Protein AF-A0A2R6KYR0-F1 (afdb_monomer_lite)

Secondary structure (DSSP, 8-state):
-----TT--EEEEE-SSTTTTHHHHHHTSSSEEEE----S-TTT-SEEEEEETTEEEEETT--HHHHHHHHHHHHH-HHHHHTT-SEEEE--TT-SSPPPP--TTTS--

Sequence (109 aa):
MPLLDTDRTTVRIASREAETTIGDVLRDADRDVHAVGSTGVPAVEPLVLLTEGGRTAFFAACSVGRAEALLTGLEDGFESVVDGADAVVEHDPGAARLPGADLPELSAG

Structure (mmCIF, N/CA/C/O backbone):
data_AF-A0A2R6KYR0-F1
#
_entry.id   AF-A0A2R6KYR0-F1
#
loop_
_atom_site.group_PDB
_atom_site.id
_atom_site.type_symbol
_atom_site.label_atom_id
_atom_site.label_alt_id
_atom_site.label_comp_id
_atom_site.label_asym_id
_atom_site.label_entity_id
_atom_site.label_seq_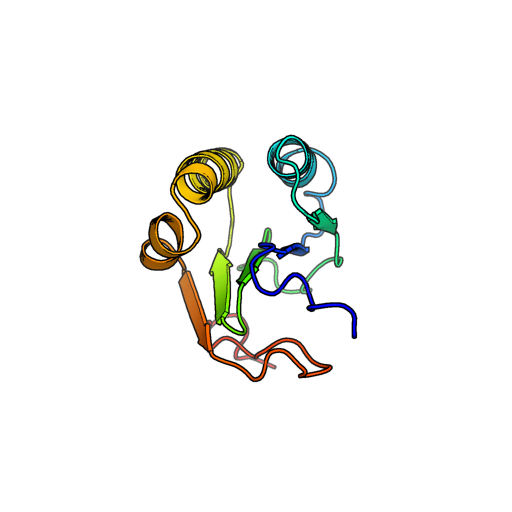id
_atom_site.pdbx_PDB_ins_code
_atom_site.Cartn_x
_atom_site.Cartn_y
_atom_site.Cartn_z
_atom_site.occupancy
_atom_site.B_iso_or_equiv
_atom_site.auth_seq_id
_atom_site.auth_comp_id
_atom_site.auth_asym_id
_atom_site.auth_atom_id
_atom_site.pdbx_PDB_model_num
ATOM 1 N N . MET A 1 1 ? 7.928 0.300 -32.329 1.00 37.66 1 MET A N 1
ATOM 2 C CA . MET A 1 1 ? 7.827 -0.398 -31.032 1.00 37.66 1 MET A CA 1
ATOM 3 C C . MET A 1 1 ? 7.488 0.655 -30.002 1.00 37.66 1 MET A C 1
ATOM 5 O O . MET A 1 1 ? 8.278 1.587 -29.904 1.00 37.66 1 MET A O 1
ATOM 9 N N . PRO A 1 2 ? 6.337 0.598 -29.315 1.00 39.91 2 PRO A N 1
ATOM 10 C CA . PRO A 1 2 ? 6.162 1.444 -28.149 1.00 39.91 2 PRO A CA 1
ATOM 11 C C . PRO A 1 2 ? 7.180 0.959 -27.115 1.00 39.91 2 PRO A C 1
ATOM 13 O O . PRO A 1 2 ? 7.192 -0.219 -26.760 1.00 39.91 2 PRO A O 1
ATOM 16 N N . LEU A 1 3 ? 8.097 1.843 -26.727 1.00 39.91 3 LEU A N 1
ATOM 17 C CA . LEU A 1 3 ? 8.816 1.701 -25.471 1.00 39.91 3 LEU A CA 1
ATOM 18 C C . LEU A 1 3 ? 7.711 1.637 -24.421 1.00 39.91 3 LEU A C 1
ATOM 20 O O . LEU A 1 3 ? 6.973 2.606 -24.262 1.00 39.91 3 LEU A O 1
ATOM 24 N N . LEU A 1 4 ? 7.503 0.466 -23.820 1.00 46.53 4 LEU A N 1
ATOM 25 C CA . LEU A 1 4 ? 6.709 0.396 -22.604 1.00 46.53 4 LEU A CA 1
ATOM 26 C C . LEU A 1 4 ? 7.324 1.432 -21.674 1.00 46.53 4 LEU A C 1
ATOM 28 O O . LEU A 1 4 ? 8.545 1.436 -21.496 1.00 46.53 4 LEU A O 1
ATOM 32 N N . ASP A 1 5 ? 6.484 2.331 -21.184 1.00 49.16 5 ASP A N 1
ATOM 33 C CA . ASP A 1 5 ? 6.794 3.346 -20.188 1.00 49.16 5 ASP A CA 1
ATOM 34 C C . ASP A 1 5 ? 7.179 2.610 -18.895 1.00 49.16 5 ASP A C 1
ATOM 36 O O . ASP A 1 5 ? 6.399 2.443 -17.968 1.00 49.16 5 ASP A O 1
ATOM 40 N N . THR A 1 6 ? 8.354 1.984 -18.921 1.00 51.47 6 THR A N 1
ATOM 41 C CA . THR A 1 6 ? 8.856 1.084 -17.874 1.00 51.47 6 THR A CA 1
ATOM 42 C C . THR A 1 6 ? 9.322 1.906 -16.668 1.00 51.47 6 THR A C 1
ATOM 44 O O . THR A 1 6 ? 9.508 1.359 -15.585 1.00 51.47 6 THR A O 1
ATOM 47 N N . ASP A 1 7 ? 9.442 3.218 -16.885 1.00 56.94 7 ASP A N 1
ATOM 48 C CA . ASP A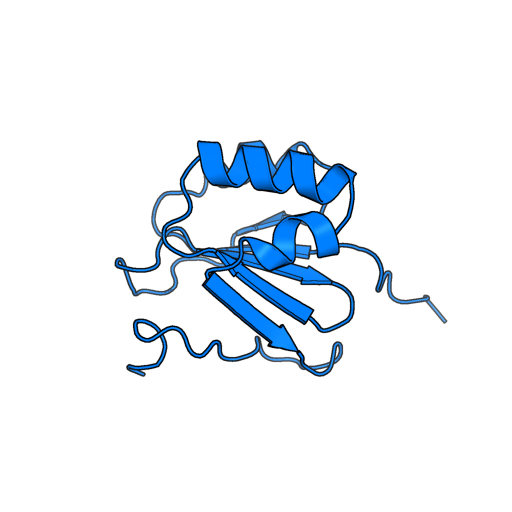 1 7 ? 9.728 4.276 -15.924 1.00 56.94 7 ASP A CA 1
ATOM 49 C C . ASP A 1 7 ? 8.453 4.849 -15.274 1.00 56.94 7 ASP A C 1
ATOM 51 O O . ASP A 1 7 ? 8.543 5.635 -14.336 1.00 56.94 7 ASP A O 1
ATOM 55 N N . ARG A 1 8 ? 7.244 4.481 -15.735 1.00 72.00 8 ARG A N 1
ATOM 56 C CA . ARG A 1 8 ? 6.017 4.944 -15.079 1.00 72.00 8 ARG A CA 1
ATOM 57 C C . ARG A 1 8 ? 5.723 4.108 -13.85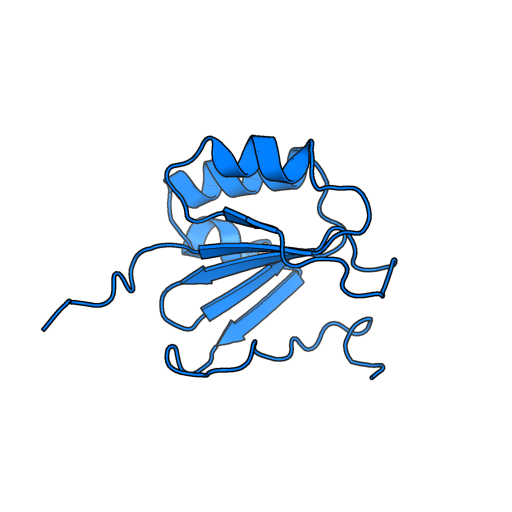1 1.00 72.00 8 ARG A C 1
ATOM 59 O O . ARG A 1 8 ? 5.291 2.955 -13.945 1.00 72.00 8 ARG A O 1
ATOM 66 N N . THR A 1 9 ? 5.850 4.738 -12.690 1.00 81.75 9 THR A N 1
ATOM 67 C CA . THR A 1 9 ? 5.343 4.175 -11.445 1.00 81.75 9 THR A CA 1
ATOM 68 C C . THR A 1 9 ? 3.828 3.969 -11.548 1.00 81.75 9 THR A C 1
ATOM 70 O O . THR A 1 9 ? 3.057 4.921 -11.697 1.00 81.75 9 THR A O 1
ATOM 73 N N . THR A 1 10 ? 3.391 2.717 -11.448 1.00 85.19 10 THR A N 1
ATOM 74 C CA . THR A 1 10 ? 1.973 2.356 -11.351 1.00 85.19 10 THR A CA 1
ATOM 75 C C . THR A 1 10 ? 1.591 2.204 -9.886 1.00 85.19 10 THR A C 1
ATOM 77 O O . THR A 1 10 ? 2.261 1.483 -9.145 1.00 85.19 10 THR A O 1
ATOM 80 N N . VAL A 1 11 ? 0.487 2.825 -9.474 1.00 85.44 11 VAL A N 1
ATOM 81 C CA . VAL A 1 11 ? -0.020 2.780 -8.099 1.00 85.44 11 VAL A CA 1
ATOM 82 C C . VAL A 1 11 ? -1.296 1.946 -8.071 1.00 85.44 11 VAL A C 1
ATOM 84 O O . VAL A 1 11 ? -2.256 2.229 -8.783 1.00 85.44 11 VAL A O 1
ATOM 87 N N . ARG A 1 12 ? -1.348 0.903 -7.244 1.00 84.88 12 ARG A N 1
ATOM 88 C CA . ARG A 1 12 ? -2.554 0.087 -7.046 1.00 84.88 12 ARG A CA 1
ATOM 89 C C . ARG A 1 12 ? -2.997 0.161 -5.598 1.00 84.88 12 ARG A C 1
ATOM 91 O O . ARG A 1 12 ? -2.176 0.036 -4.700 1.00 84.88 12 ARG A O 1
ATOM 98 N N . ILE A 1 13 ? -4.291 0.345 -5.371 1.00 84.06 13 ILE A N 1
ATOM 99 C CA . ILE A 1 13 ? -4.860 0.482 -4.028 1.00 84.06 13 ILE A CA 1
ATOM 100 C C . ILE A 1 13 ? -5.898 -0.612 -3.835 1.00 84.06 13 ILE A C 1
ATOM 102 O O . ILE A 1 13 ? -6.908 -0.658 -4.544 1.00 84.06 13 ILE A O 1
ATOM 106 N N . ALA A 1 14 ? -5.637 -1.489 -2.872 1.00 83.56 14 ALA A N 1
ATOM 107 C CA . ALA A 1 14 ? -6.543 -2.539 -2.457 1.00 83.56 14 ALA A CA 1
ATOM 108 C C . ALA A 1 14 ? -7.153 -2.186 -1.096 1.00 83.56 14 ALA A C 1
ATOM 110 O O . ALA A 1 14 ? -6.458 -2.070 -0.086 1.00 83.56 14 ALA A O 1
ATOM 111 N N . SER A 1 15 ? -8.463 -1.956 -1.075 1.00 76.69 15 SER A N 1
ATOM 112 C CA . SER A 1 15 ? -9.185 -1.582 0.141 1.00 76.69 15 SER A CA 1
ATOM 113 C C .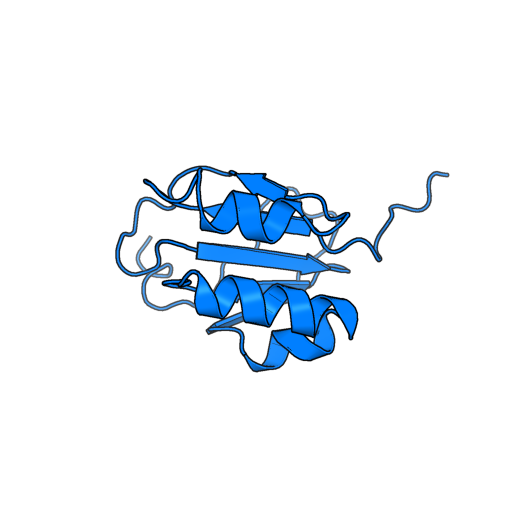 SER A 1 15 ? -10.671 -1.908 0.022 1.00 76.69 15 SER A C 1
ATOM 115 O O . SER A 1 15 ? -11.207 -1.925 -1.088 1.00 76.69 15 SER A O 1
ATOM 117 N N . ARG A 1 16 ? -11.345 -2.093 1.163 1.00 69.81 16 ARG A N 1
ATOM 118 C CA . ARG A 1 16 ? -12.816 -2.152 1.241 1.00 69.81 16 ARG A CA 1
ATOM 119 C C . ARG A 1 16 ? -13.497 -0.785 1.231 1.00 69.81 16 ARG A C 1
ATOM 121 O O . ARG A 1 16 ? -14.641 -0.701 0.809 1.00 69.81 16 ARG A O 1
ATOM 128 N N . GLU A 1 17 ? -12.820 0.249 1.732 1.00 61.09 17 GLU A N 1
ATOM 129 C CA . GLU A 1 17 ? -13.426 1.563 2.013 1.00 61.09 17 GLU A CA 1
ATOM 130 C C . GLU A 1 17 ? -12.588 2.753 1.511 1.00 61.09 17 GLU A C 1
ATOM 132 O O . GLU A 1 17 ? -13.086 3.874 1.443 1.00 61.09 17 GLU A O 1
ATOM 137 N N . ALA A 1 18 ? -11.318 2.553 1.139 1.00 55.41 18 ALA A N 1
ATOM 138 C CA . ALA A 1 18 ? -10.377 3.647 0.871 1.00 55.41 18 ALA A CA 1
ATOM 139 C C . ALA A 1 18 ? -10.477 4.241 -0.546 1.00 55.41 18 ALA A C 1
ATOM 141 O O . ALA A 1 18 ? -9.595 5.001 -0.955 1.00 55.41 18 ALA A O 1
ATOM 142 N N . GLU A 1 19 ? -11.550 3.945 -1.285 1.00 55.84 19 GLU A N 1
ATOM 143 C CA . GLU A 1 19 ? -11.745 4.427 -2.657 1.00 55.84 19 GLU A CA 1
ATOM 144 C C . GLU A 1 19 ? -11.746 5.966 -2.765 1.00 55.84 19 GLU A C 1
ATOM 146 O O . GLU A 1 19 ? -11.374 6.486 -3.820 1.00 55.84 19 GLU A O 1
ATOM 151 N N . THR A 1 20 ? -12.065 6.695 -1.681 1.00 59.84 20 THR A N 1
ATOM 152 C CA . THR A 1 20 ? -12.267 8.156 -1.740 1.00 59.84 20 THR A CA 1
ATOM 153 C C . THR A 1 20 ? -11.143 9.015 -1.151 1.00 59.84 20 THR A C 1
ATOM 155 O O . THR A 1 20 ? -10.985 10.131 -1.613 1.00 59.84 20 THR A O 1
ATOM 158 N N . THR A 1 21 ? -10.357 8.578 -0.156 1.00 71.69 21 THR A N 1
ATOM 159 C CA . THR A 1 21 ? -9.371 9.487 0.492 1.00 71.69 21 THR A CA 1
ATOM 160 C C . THR A 1 21 ? -7.931 9.189 0.094 1.00 71.69 21 THR A C 1
ATOM 162 O O . THR A 1 21 ? -7.246 10.068 -0.411 1.00 71.69 21 THR A O 1
ATOM 165 N N . ILE A 1 22 ? -7.465 7.947 0.258 1.00 73.62 22 ILE A N 1
ATOM 166 C CA . ILE A 1 22 ? -6.094 7.567 -0.134 1.00 73.62 22 ILE A CA 1
ATOM 167 C C . ILE A 1 22 ? -5.952 7.606 -1.658 1.00 73.62 22 ILE A C 1
ATOM 169 O O . ILE A 1 22 ? -4.957 8.099 -2.179 1.00 73.62 22 ILE A O 1
ATOM 173 N N . GLY A 1 23 ? -6.967 7.124 -2.380 1.00 70.94 23 GLY A N 1
ATOM 174 C CA . GLY A 1 23 ? -6.971 7.176 -3.839 1.00 70.94 23 GLY A CA 1
ATOM 175 C C . GLY A 1 23 ? -7.052 8.585 -4.413 1.00 70.94 23 GLY A C 1
ATOM 176 O O . GLY A 1 23 ? -6.534 8.796 -5.497 1.00 70.94 23 GLY A O 1
ATOM 177 N N . ASP A 1 24 ? -7.687 9.535 -3.727 1.00 74.00 24 ASP A N 1
ATOM 178 C CA . ASP A 1 24 ? -7.760 10.932 -4.179 1.00 74.00 24 ASP A CA 1
ATOM 179 C C . ASP A 1 24 ? -6.416 11.639 -3.994 1.00 74.00 24 ASP A C 1
ATOM 181 O O . ASP A 1 24 ? -5.892 12.200 -4.950 1.00 74.00 24 ASP A O 1
ATOM 185 N N . VAL A 1 25 ? -5.789 11.454 -2.824 1.00 76.81 25 VAL A N 1
ATOM 186 C CA . VAL A 1 25 ? -4.419 11.911 -2.548 1.00 76.81 25 VAL A CA 1
ATOM 187 C C . VAL A 1 25 ? -3.463 11.400 -3.627 1.00 76.81 25 VAL A C 1
ATOM 189 O O . VAL A 1 25 ? -2.784 12.188 -4.275 1.00 76.81 25 VAL A O 1
ATOM 192 N N . LEU A 1 26 ? -3.457 10.087 -3.888 1.00 73.62 26 LEU A N 1
ATOM 193 C CA . LEU A 1 26 ? -2.517 9.487 -4.839 1.00 73.62 26 LEU A CA 1
ATOM 194 C C . LEU A 1 26 ? -2.790 9.865 -6.307 1.00 73.62 26 LEU A C 1
ATOM 196 O O . LEU A 1 26 ? -1.862 9.822 -7.111 1.00 73.62 26 LEU A O 1
ATOM 200 N N . ARG A 1 27 ? -4.035 10.221 -6.664 1.00 71.06 27 ARG A N 1
ATOM 201 C CA . ARG A 1 27 ? -4.436 10.602 -8.036 1.00 71.06 27 ARG A CA 1
ATOM 202 C C . ARG A 1 27 ? -3.994 12.001 -8.447 1.00 71.06 27 ARG A C 1
ATOM 204 O O . ARG A 1 27 ? -4.006 12.284 -9.641 1.00 71.06 27 ARG A O 1
ATOM 211 N N . ASP A 1 28 ? -3.653 12.862 -7.494 1.00 64.06 28 ASP A N 1
ATOM 212 C CA . ASP A 1 28 ? -3.199 14.225 -7.788 1.00 64.06 28 ASP A CA 1
ATOM 213 C C . ASP A 1 28 ? -1.822 14.233 -8.483 1.00 64.06 28 ASP A C 1
ATOM 215 O O . ASP A 1 28 ? -1.527 15.105 -9.299 1.00 64.06 28 ASP A O 1
ATOM 219 N N . ALA A 1 29 ? -1.003 13.203 -8.252 1.00 60.44 29 ALA A N 1
ATOM 220 C CA . ALA A 1 29 ? 0.217 12.980 -9.017 1.00 60.44 29 ALA A CA 1
ATOM 221 C C . ALA A 1 29 ? -0.116 12.321 -10.364 1.00 60.44 29 ALA A C 1
ATOM 223 O O . ALA A 1 29 ? -0.905 11.384 -10.385 1.00 60.44 29 ALA A O 1
ATOM 224 N N . ASP A 1 30 ? 0.506 12.768 -11.469 1.00 61.41 30 ASP A N 1
ATOM 225 C CA . ASP A 1 30 ? 0.405 12.255 -12.862 1.00 61.41 30 ASP A CA 1
ATOM 226 C C . ASP A 1 30 ? 0.837 10.771 -13.002 1.00 61.41 30 ASP A C 1
ATOM 228 O O . ASP A 1 30 ? 1.748 10.397 -13.740 1.00 61.41 30 ASP A O 1
ATOM 232 N N . ARG A 1 31 ? 0.236 9.892 -12.209 1.00 69.81 31 ARG A N 1
ATOM 233 C CA . ARG A 1 31 ? 0.572 8.487 -12.015 1.00 69.81 31 ARG A CA 1
ATOM 234 C C . ARG A 1 31 ? -0.683 7.668 -12.264 1.00 69.81 31 ARG A C 1
ATOM 236 O O . ARG A 1 31 ? -1.803 8.095 -11.981 1.00 69.81 31 ARG A O 1
ATOM 243 N N . ASP A 1 32 ? -0.496 6.470 -12.799 1.00 78.38 32 ASP A N 1
ATOM 244 C CA . ASP A 1 32 ? -1.611 5.570 -13.078 1.00 78.38 32 ASP A CA 1
ATOM 245 C C . ASP A 1 32 ? -2.068 4.927 -11.762 1.00 78.38 32 ASP A C 1
ATOM 247 O O . ASP A 1 32 ? -1.468 3.965 -11.271 1.00 78.38 32 ASP A O 1
ATOM 251 N N . VAL A 1 33 ? -3.089 5.527 -11.140 1.00 81.06 33 VAL A N 1
ATOM 252 C CA . VAL A 1 33 ? -3.688 5.042 -9.891 1.00 81.06 33 VAL A CA 1
ATOM 253 C C . VAL A 1 33 ? -4.893 4.164 -10.192 1.00 81.06 33 VAL A C 1
ATOM 255 O O . VAL A 1 33 ? -5.941 4.628 -10.650 1.00 81.06 33 VAL A O 1
ATOM 258 N N . HIS A 1 34 ? -4.785 2.889 -9.838 1.00 82.19 34 HIS A N 1
ATOM 259 C CA . HIS A 1 34 ? -5.848 1.909 -10.005 1.00 82.19 34 HIS A CA 1
ATOM 260 C C . HIS A 1 34 ? -6.390 1.443 -8.654 1.00 82.19 34 HIS A C 1
ATOM 262 O O . HIS A 1 34 ? -5.667 0.876 -7.834 1.00 82.19 34 HIS A O 1
ATOM 268 N N . ALA A 1 35 ? -7.696 1.599 -8.444 1.00 81.50 35 ALA A N 1
ATOM 269 C CA . ALA A 1 35 ? -8.391 0.880 -7.383 1.00 81.50 35 ALA A CA 1
ATOM 270 C C . ALA A 1 35 ? -8.615 -0.567 -7.847 1.00 81.50 35 ALA A C 1
ATOM 272 O O . ALA A 1 35 ? -9.266 -0.795 -8.866 1.00 81.50 35 ALA A O 1
ATOM 273 N N . VAL A 1 36 ? -8.048 -1.541 -7.130 1.00 80.56 36 VAL A N 1
ATOM 274 C CA . VAL A 1 36 ? -8.085 -2.968 -7.517 1.00 80.56 36 VAL A CA 1
ATOM 275 C C . VAL A 1 36 ? -9.039 -3.807 -6.660 1.00 80.56 36 VAL A C 1
ATOM 277 O O . VAL A 1 36 ? -9.127 -5.019 -6.839 1.00 80.56 36 VAL A O 1
ATOM 280 N N . GLY A 1 37 ? -9.788 -3.160 -5.765 1.00 74.94 37 GLY A N 1
ATOM 281 C CA . GLY A 1 37 ? -10.700 -3.820 -4.833 1.00 74.94 37 GLY A CA 1
ATOM 282 C C . GLY A 1 37 ? -9.987 -4.428 -3.624 1.00 74.94 37 GLY A C 1
ATOM 283 O O . GLY A 1 37 ? -8.763 -4.427 -3.529 1.00 74.94 37 GLY A O 1
ATOM 284 N N . SER A 1 38 ? -10.768 -4.902 -2.658 1.00 78.75 38 SER A N 1
ATOM 285 C CA . SER A 1 38 ? -10.261 -5.416 -1.381 1.00 78.75 38 SER A CA 1
ATOM 286 C C . SER A 1 38 ? -9.379 -6.657 -1.541 1.00 78.75 38 SER A C 1
ATOM 288 O O . SER A 1 38 ? -9.706 -7.554 -2.318 1.00 78.75 38 SER A O 1
ATOM 290 N N . THR A 1 39 ? -8.313 -6.761 -0.739 1.00 76.62 39 THR A N 1
ATOM 291 C CA . THR A 1 39 ? -7.535 -8.012 -0.613 1.00 76.62 39 THR A CA 1
ATOM 292 C C . THR A 1 39 ? -8.303 -9.103 0.136 1.00 76.62 39 THR A C 1
ATOM 294 O O . THR A 1 39 ? -7.903 -10.263 0.126 1.00 76.62 39 THR A O 1
ATOM 297 N N . GLY A 1 40 ? -9.392 -8.742 0.821 1.00 78.50 40 GLY A N 1
ATOM 298 C CA . GLY A 1 40 ? -10.141 -9.623 1.708 1.00 78.50 40 GLY A CA 1
ATOM 299 C C . GLY A 1 40 ? -9.515 -9.791 3.096 1.00 78.50 40 GLY A C 1
ATOM 300 O O . GLY A 1 40 ? -10.178 -10.354 3.968 1.00 78.50 40 GLY A O 1
ATOM 301 N N . VAL A 1 41 ? -8.302 -9.271 3.315 1.00 80.62 41 VAL A N 1
ATOM 302 C CA . VAL A 1 41 ? -7.520 -9.415 4.549 1.00 80.62 41 VAL A CA 1
ATOM 303 C C . VAL A 1 41 ? -7.450 -8.063 5.274 1.00 80.62 41 VAL A C 1
ATOM 305 O O . VAL A 1 41 ? -6.588 -7.241 4.965 1.00 80.62 41 VAL A O 1
ATOM 308 N N . PRO A 1 42 ? -8.310 -7.810 6.278 1.00 76.81 42 PRO A N 1
ATOM 309 C CA . PRO A 1 42 ? -8.421 -6.492 6.906 1.00 76.81 42 PRO A CA 1
ATOM 310 C C . PRO A 1 42 ? -7.155 -6.049 7.651 1.00 76.81 42 PRO A C 1
ATOM 312 O O . PRO A 1 42 ? -6.963 -4.856 7.841 1.00 76.81 42 PRO A O 1
ATOM 315 N N . ALA A 1 43 ? -6.285 -6.980 8.055 1.00 78.56 43 ALA A N 1
ATOM 316 C CA . ALA A 1 43 ? -5.033 -6.666 8.747 1.00 78.56 43 ALA A CA 1
ATOM 317 C C . ALA A 1 43 ? -4.019 -5.914 7.865 1.00 78.56 43 ALA A C 1
ATOM 319 O O . ALA A 1 43 ? -3.174 -5.193 8.389 1.00 78.56 43 ALA A O 1
ATOM 320 N N . VAL A 1 44 ? -4.109 -6.062 6.538 1.00 78.69 44 VAL A N 1
ATOM 321 C CA . VAL A 1 44 ? -3.211 -5.389 5.582 1.00 78.69 44 VAL A CA 1
ATOM 322 C C . VAL A 1 44 ? -3.899 -4.279 4.800 1.00 78.69 44 VAL A C 1
ATOM 324 O O . VAL A 1 44 ? -3.229 -3.537 4.087 1.00 78.69 44 VAL A O 1
ATOM 327 N N . GLU A 1 45 ? -5.220 -4.151 4.919 1.00 80.44 45 GLU A N 1
ATOM 328 C CA . GLU A 1 45 ? -5.978 -3.098 4.255 1.00 80.44 45 GLU A CA 1
ATOM 329 C C . GLU A 1 45 ? -5.960 -1.802 5.081 1.00 80.44 45 GLU A C 1
ATOM 331 O O . GLU A 1 45 ? -6.117 -1.853 6.301 1.00 80.44 45 GLU A O 1
ATOM 336 N N . PRO A 1 46 ? -5.822 -0.625 4.445 1.00 85.06 46 PRO A N 1
ATOM 337 C CA . PRO A 1 46 ? -5.613 -0.399 3.011 1.00 85.06 46 PRO A CA 1
ATOM 338 C C . PRO A 1 46 ? -4.211 -0.828 2.555 1.00 85.06 46 PRO A C 1
ATOM 340 O O . PRO A 1 46 ? -3.223 -0.469 3.187 1.00 85.06 46 PRO A O 1
ATOM 343 N N . LEU A 1 47 ? -4.114 -1.561 1.445 1.00 85.75 47 LEU A N 1
ATOM 344 C CA . LEU A 1 47 ? -2.838 -1.986 0.867 1.00 85.75 47 LEU A CA 1
ATOM 345 C C . LEU A 1 47 ? -2.538 -1.146 -0.375 1.00 85.75 47 LEU A C 1
ATOM 347 O O . LEU A 1 47 ? -3.297 -1.174 -1.344 1.00 85.75 47 LEU A O 1
ATOM 351 N N . VAL A 1 48 ? -1.422 -0.424 -0.355 1.00 87.62 48 VAL A N 1
ATOM 352 C CA . VAL A 1 48 ? -0.914 0.311 -1.521 1.00 87.62 48 VAL A CA 1
ATOM 353 C C . VAL A 1 48 ? 0.239 -0.476 -2.129 1.00 87.62 48 VAL A C 1
ATOM 355 O O . VAL A 1 48 ? 1.134 -0.926 -1.417 1.00 87.62 48 VAL A O 1
ATOM 358 N N . LEU A 1 49 ? 0.210 -0.651 -3.446 1.00 87.81 49 LEU A N 1
ATOM 359 C CA . LEU A 1 49 ? 1.269 -1.287 -4.212 1.00 87.81 49 LEU A CA 1
ATOM 360 C C . LEU A 1 49 ? 1.840 -0.286 -5.206 1.00 87.81 49 LEU A C 1
ATOM 362 O O . LEU A 1 49 ? 1.094 0.306 -5.986 1.00 87.81 49 LEU A O 1
ATOM 366 N N . LEU A 1 50 ? 3.157 -0.133 -5.192 1.00 89.19 50 LEU A N 1
ATOM 367 C CA . LEU A 1 50 ? 3.890 0.690 -6.145 1.00 89.19 50 LEU A CA 1
ATOM 368 C C . LEU A 1 50 ? 4.712 -0.233 -7.028 1.00 89.19 50 LEU A C 1
ATOM 370 O O . LEU A 1 50 ? 5.556 -0.962 -6.514 1.00 89.19 50 LEU A O 1
ATOM 374 N N . THR A 1 51 ? 4.460 -0.213 -8.333 1.00 87.00 51 THR A N 1
ATOM 375 C CA . THR A 1 51 ? 5.199 -1.027 -9.300 1.00 87.00 51 THR A CA 1
ATOM 376 C C . THR A 1 51 ? 5.984 -0.137 -10.253 1.00 87.00 51 THR A C 1
ATOM 378 O O . THR A 1 51 ? 5.392 0.715 -10.912 1.00 87.00 51 THR A O 1
ATOM 381 N N . GLU A 1 52 ? 7.286 -0.382 -10.377 1.00 87.69 52 GLU A N 1
ATOM 382 C CA . GLU A 1 52 ? 8.173 0.273 -11.343 1.00 87.69 52 GLU A CA 1
ATOM 383 C C . GLU A 1 52 ? 9.243 -0.714 -11.821 1.00 87.69 52 GLU A C 1
ATOM 385 O O . GLU A 1 52 ? 9.820 -1.447 -11.020 1.00 87.69 52 GLU A O 1
ATOM 390 N N . GLY A 1 53 ? 9.479 -0.796 -13.134 1.00 82.75 53 GLY A N 1
ATOM 391 C CA . GLY A 1 53 ? 10.569 -1.610 -13.687 1.00 82.75 53 GLY A CA 1
ATOM 392 C C . GLY A 1 53 ? 10.587 -3.100 -13.306 1.00 82.75 53 GLY A C 1
ATOM 393 O O . GLY A 1 53 ? 11.650 -3.712 -13.325 1.00 82.75 53 GLY A O 1
ATOM 394 N N . GLY A 1 54 ? 9.443 -3.699 -12.948 1.00 84.88 54 GLY A N 1
ATOM 395 C CA . GLY A 1 54 ? 9.374 -5.088 -12.465 1.00 84.88 54 GLY A CA 1
ATOM 396 C C . GLY A 1 54 ? 9.656 -5.251 -10.967 1.00 84.88 54 GLY A C 1
ATOM 397 O O . GLY A 1 54 ? 9.754 -6.369 -10.477 1.00 84.88 54 GLY A O 1
ATOM 398 N N . ARG A 1 55 ? 9.760 -4.165 -10.202 1.00 88.12 55 ARG A N 1
ATOM 399 C CA . ARG A 1 55 ? 9.748 -4.205 -8.736 1.00 88.12 55 ARG A CA 1
ATOM 400 C C . ARG A 1 55 ? 8.397 -3.743 -8.237 1.00 88.12 55 ARG A C 1
ATOM 402 O O . ARG A 1 55 ? 7.879 -2.743 -8.721 1.00 88.12 55 ARG A O 1
ATOM 409 N N . THR A 1 56 ? 7.844 -4.446 -7.257 1.00 89.19 56 THR A N 1
ATOM 410 C CA . THR A 1 56 ? 6.621 -4.036 -6.569 1.00 89.19 56 THR A CA 1
ATOM 411 C C . THR A 1 56 ? 6.890 -3.879 -5.079 1.00 89.19 56 THR A C 1
ATOM 413 O O . THR A 1 56 ? 7.258 -4.844 -4.410 1.00 89.19 56 THR A O 1
ATOM 416 N N . ALA A 1 57 ? 6.695 -2.666 -4.570 1.00 90.88 57 ALA A N 1
ATOM 417 C CA . ALA A 1 57 ? 6.727 -2.341 -3.151 1.00 90.88 57 ALA A CA 1
ATOM 418 C C . ALA A 1 57 ? 5.308 -2.383 -2.568 1.00 90.88 57 ALA A C 1
ATOM 420 O O . ALA A 1 57 ? 4.364 -1.871 -3.172 1.00 90.88 57 ALA A O 1
ATOM 421 N N . PHE A 1 58 ? 5.166 -2.999 -1.399 1.00 89.12 58 PHE A N 1
ATOM 422 C CA . PHE A 1 58 ? 3.911 -3.229 -0.695 1.00 89.12 58 PHE A CA 1
ATOM 423 C C . PHE A 1 58 ? 3.884 -2.393 0.584 1.00 89.12 58 PHE A C 1
ATOM 425 O O . PHE A 1 58 ? 4.792 -2.485 1.408 1.00 89.12 58 PHE A O 1
ATOM 432 N N . PHE A 1 59 ? 2.820 -1.615 0.765 1.00 89.44 59 PHE A N 1
ATOM 433 C CA . PHE A 1 59 ? 2.595 -0.772 1.937 1.00 89.44 59 PHE A CA 1
ATOM 434 C C . PHE A 1 59 ? 1.265 -1.164 2.574 1.00 89.44 59 PHE A C 1
ATOM 436 O O . PHE A 1 59 ? 0.195 -0.743 2.123 1.00 89.44 59 PHE A O 1
ATOM 443 N N . ALA A 1 60 ? 1.337 -2.025 3.583 1.00 88.62 60 ALA A N 1
ATOM 444 C CA . ALA A 1 60 ? 0.180 -2.550 4.291 1.00 88.62 60 ALA A CA 1
ATOM 445 C C . ALA A 1 60 ? -0.343 -1.539 5.322 1.00 88.62 60 ALA A C 1
ATOM 447 O O . ALA A 1 60 ? 0.406 -0.687 5.812 1.00 88.62 60 ALA A O 1
ATOM 448 N N . ALA A 1 61 ? -1.637 -1.641 5.647 1.00 85.44 61 ALA A N 1
ATOM 449 C CA . ALA A 1 61 ? -2.326 -0.778 6.611 1.00 85.44 61 ALA A CA 1
ATOM 450 C C . ALA A 1 61 ? -2.023 0.718 6.381 1.00 85.44 61 ALA A C 1
ATOM 452 O O . ALA A 1 61 ? -1.771 1.491 7.311 1.00 85.44 61 ALA A O 1
ATOM 453 N N . CYS A 1 62 ? -1.986 1.116 5.109 1.00 83.56 62 CYS A N 1
ATOM 454 C CA . CYS A 1 62 ? -1.563 2.434 4.682 1.00 83.56 62 CYS A CA 1
ATOM 455 C C . CYS A 1 62 ? -2.553 3.489 5.184 1.00 83.56 62 CYS A C 1
ATOM 457 O O . CYS A 1 62 ? -3.752 3.434 4.906 1.00 83.56 62 CYS A O 1
ATOM 459 N N . SER A 1 63 ? -2.039 4.455 5.941 1.00 85.31 63 SER A N 1
ATOM 460 C CA . SER A 1 63 ? -2.795 5.620 6.386 1.00 85.31 63 SER A CA 1
ATOM 461 C C . SER A 1 63 ? -2.701 6.748 5.357 1.00 85.31 63 SER A C 1
ATOM 463 O O . SER A 1 63 ? -1.798 6.766 4.523 1.00 85.31 63 SER A O 1
ATOM 465 N N . VAL A 1 64 ? -3.596 7.735 5.449 1.00 84.12 64 VAL A N 1
ATOM 466 C CA . VAL A 1 64 ? -3.558 8.929 4.582 1.00 84.12 64 VAL A CA 1
ATOM 467 C C . VAL A 1 64 ? -2.204 9.640 4.673 1.00 84.12 64 VAL A C 1
ATOM 469 O O . VAL A 1 64 ? -1.597 9.904 3.644 1.00 84.12 64 VAL A O 1
ATOM 472 N N . GLY A 1 65 ? -1.671 9.839 5.883 1.00 84.50 65 GLY A N 1
ATOM 473 C CA . GLY A 1 65 ? -0.355 10.465 6.056 1.00 84.50 65 GLY A CA 1
ATOM 474 C C . GLY A 1 65 ? 0.798 9.639 5.471 1.00 84.50 65 GLY A C 1
ATOM 475 O O . GLY A 1 65 ? 1.774 10.204 4.986 1.00 84.50 65 GLY A O 1
ATOM 476 N N . ARG A 1 66 ? 0.686 8.299 5.459 1.00 85.38 66 ARG A N 1
ATOM 477 C CA . ARG A 1 66 ? 1.658 7.442 4.761 1.00 85.38 66 ARG A CA 1
ATOM 478 C C . ARG A 1 66 ? 1.522 7.605 3.246 1.00 85.38 66 ARG A C 1
ATOM 480 O O . ARG A 1 66 ? 2.539 7.694 2.578 1.00 85.38 66 ARG A O 1
ATOM 487 N N . ALA A 1 67 ? 0.306 7.714 2.712 1.00 84.62 67 ALA A N 1
ATOM 488 C CA . ALA A 1 67 ? 0.074 7.975 1.291 1.00 84.62 67 ALA A CA 1
ATOM 489 C C . ALA A 1 67 ? 0.619 9.343 0.835 1.00 84.62 67 ALA A C 1
ATOM 491 O O . ALA A 1 67 ? 1.247 9.418 -0.216 1.00 84.62 67 ALA A O 1
ATOM 492 N N . GLU A 1 68 ? 0.457 10.397 1.639 1.00 85.94 68 GLU A N 1
ATOM 493 C CA . GLU A 1 68 ? 1.065 11.712 1.376 1.00 85.94 68 GLU A CA 1
ATOM 494 C C . GLU A 1 68 ? 2.600 11.631 1.366 1.00 85.94 68 GLU A C 1
ATOM 496 O O . GLU A 1 68 ? 3.244 12.144 0.454 1.00 85.94 68 GLU A O 1
ATOM 501 N N . ALA A 1 69 ? 3.197 10.920 2.329 1.00 86.62 69 ALA A N 1
ATOM 502 C CA . ALA A 1 69 ? 4.644 10.709 2.357 1.00 86.62 69 ALA A CA 1
ATOM 503 C C . ALA A 1 69 ? 5.146 9.907 1.143 1.00 86.62 69 ALA A C 1
ATOM 505 O O . ALA A 1 69 ? 6.216 10.205 0.612 1.00 86.62 69 ALA A O 1
ATOM 506 N N . LEU A 1 70 ? 4.369 8.918 0.681 1.00 86.69 70 LEU A N 1
ATOM 507 C CA . LEU A 1 70 ? 4.677 8.170 -0.538 1.00 86.69 70 LEU A CA 1
ATOM 508 C C . LEU A 1 70 ? 4.675 9.076 -1.767 1.00 86.69 70 LEU A C 1
ATOM 510 O O . LEU A 1 70 ? 5.547 8.917 -2.611 1.00 86.69 70 LEU A O 1
ATOM 514 N N . LEU A 1 71 ? 3.752 10.034 -1.866 1.00 84.44 71 LEU A N 1
ATOM 515 C CA . LEU A 1 71 ? 3.754 10.995 -2.971 1.00 84.44 71 LEU A CA 1
ATOM 516 C C . LEU A 1 71 ? 5.010 11.841 -2.980 1.00 84.44 71 LEU A C 1
ATOM 518 O O . LEU A 1 71 ? 5.692 11.879 -3.997 1.00 84.44 71 LEU A O 1
ATOM 522 N N . THR A 1 72 ? 5.340 12.456 -1.845 1.00 86.00 72 THR A N 1
ATOM 523 C CA . THR A 1 72 ? 6.542 13.284 -1.729 1.00 86.00 72 THR A CA 1
ATOM 524 C C . THR A 1 72 ? 7.805 12.485 -2.044 1.00 86.00 72 THR A C 1
ATOM 526 O O . THR A 1 72 ? 8.670 12.967 -2.766 1.00 86.00 72 THR A O 1
ATOM 529 N N . GLY A 1 73 ? 7.917 11.246 -1.556 1.00 85.38 73 GLY A N 1
ATOM 530 C CA . GLY A 1 73 ? 9.054 10.389 -1.896 1.00 85.38 73 GLY A CA 1
ATOM 531 C C . GLY A 1 73 ? 9.078 10.004 -3.380 1.00 85.38 73 GLY A C 1
ATOM 532 O O . GLY A 1 73 ? 10.132 10.000 -4.003 1.00 85.38 73 GLY A O 1
ATOM 533 N N . LEU A 1 74 ? 7.920 9.750 -3.990 1.00 84.12 74 LEU A N 1
ATOM 534 C CA . LEU A 1 74 ? 7.808 9.433 -5.417 1.00 84.12 74 LEU A CA 1
ATOM 535 C C . LEU A 1 74 ? 8.104 10.616 -6.353 1.00 84.12 74 LEU A C 1
ATOM 537 O O . LEU A 1 74 ? 8.277 10.388 -7.556 1.00 84.12 74 LEU A O 1
ATOM 541 N N . GLU A 1 75 ? 8.145 11.852 -5.851 1.00 85.25 75 GLU A N 1
ATOM 542 C CA . GLU A 1 75 ? 8.698 13.004 -6.580 1.00 85.25 75 GLU A CA 1
ATOM 543 C C . GLU A 1 75 ? 10.229 12.927 -6.692 1.00 85.25 75 GLU A C 1
ATOM 545 O O . GLU A 1 75 ? 10.790 13.366 -7.694 1.00 85.25 75 GLU A O 1
ATOM 550 N N . ASP A 1 76 ? 10.892 12.339 -5.693 1.00 84.38 76 ASP A N 1
ATOM 551 C CA . ASP A 1 76 ? 12.342 12.098 -5.658 1.00 84.38 76 ASP A CA 1
ATOM 552 C C . ASP A 1 76 ? 12.729 10.783 -6.369 1.00 84.38 76 ASP A C 1
ATOM 554 O O . ASP A 1 76 ? 13.831 10.648 -6.899 1.00 84.38 76 ASP A O 1
ATOM 558 N N . GLY A 1 77 ? 11.788 9.837 -6.456 1.00 83.81 77 GLY A N 1
ATOM 559 C CA . GLY A 1 77 ? 11.881 8.613 -7.252 1.00 83.81 77 GLY A CA 1
ATOM 560 C C . GLY A 1 77 ? 11.435 7.368 -6.485 1.00 83.81 77 GLY A C 1
ATOM 561 O O . GLY A 1 77 ? 11.271 7.388 -5.265 1.00 83.81 77 GLY A O 1
ATOM 562 N N . PHE A 1 78 ? 11.250 6.248 -7.191 1.00 84.00 78 PHE A N 1
ATOM 563 C CA . PHE A 1 78 ? 10.811 4.990 -6.574 1.00 84.00 78 PHE A CA 1
ATOM 564 C C . PHE A 1 78 ? 11.752 4.519 -5.457 1.00 84.00 78 PHE A C 1
ATOM 566 O O . PHE A 1 78 ? 11.290 4.100 -4.399 1.00 84.00 78 PHE A O 1
ATOM 573 N N . GLU A 1 79 ? 13.069 4.657 -5.628 1.00 86.62 79 GLU A N 1
ATOM 574 C CA . GLU A 1 79 ? 14.039 4.238 -4.605 1.00 86.62 79 GLU A CA 1
ATOM 575 C C . GLU A 1 79 ? 13.890 5.007 -3.281 1.00 86.62 79 GLU A C 1
ATOM 577 O O . GLU A 1 79 ? 14.173 4.449 -2.223 1.00 86.62 79 GLU A O 1
ATOM 582 N N . SER A 1 80 ? 13.357 6.233 -3.317 1.00 86.06 80 SER A N 1
ATOM 583 C CA . SER A 1 80 ? 13.129 7.070 -2.131 1.00 86.06 80 SER A CA 1
ATOM 584 C C . SER A 1 80 ? 12.014 6.525 -1.223 1.00 86.06 80 SER A C 1
ATOM 586 O O . SER A 1 80 ? 11.994 6.786 -0.021 1.00 86.06 80 SER A O 1
ATOM 588 N N . VAL A 1 81 ? 11.087 5.727 -1.772 1.00 87.00 81 VAL A N 1
ATOM 589 C CA . VAL A 1 81 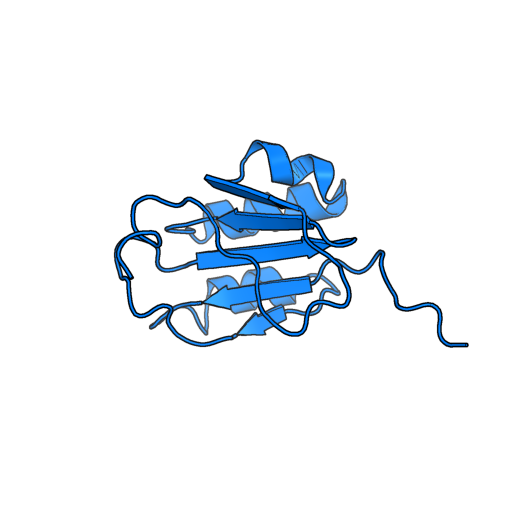? 9.954 5.148 -1.021 1.00 87.00 81 VAL A CA 1
ATOM 590 C C . VAL A 1 81 ? 10.113 3.664 -0.699 1.00 87.00 81 VAL A C 1
ATOM 592 O O . VAL A 1 81 ? 9.483 3.173 0.238 1.00 87.00 81 VAL A O 1
ATOM 595 N N . VAL A 1 82 ? 10.949 2.944 -1.450 1.00 85.56 82 VAL A N 1
ATOM 596 C CA . VAL A 1 82 ? 11.142 1.488 -1.320 1.00 85.56 82 VAL A CA 1
ATOM 597 C C . VAL A 1 82 ? 11.651 1.083 0.061 1.00 85.56 82 VAL A C 1
ATOM 599 O O . VAL A 1 82 ? 11.216 0.062 0.585 1.00 85.56 82 VAL A O 1
ATOM 602 N N . ASP A 1 83 ? 12.518 1.888 0.676 1.00 82.75 83 ASP A N 1
ATOM 603 C CA . ASP A 1 83 ? 13.091 1.599 2.001 1.00 82.75 83 ASP A CA 1
ATOM 604 C C . ASP A 1 83 ? 12.022 1.599 3.114 1.00 82.75 83 ASP A C 1
ATOM 606 O O . ASP A 1 83 ? 12.142 0.912 4.126 1.00 82.75 83 ASP A O 1
ATOM 610 N N . GLY A 1 84 ? 10.926 2.335 2.902 1.00 82.69 84 GLY A N 1
ATOM 611 C CA . GLY A 1 84 ? 9.780 2.397 3.808 1.00 82.69 84 GLY A CA 1
ATOM 612 C C . GLY A 1 84 ? 8.689 1.361 3.526 1.00 82.69 84 GLY A C 1
ATOM 613 O O . GLY A 1 84 ? 7.610 1.462 4.120 1.00 82.69 84 GLY A O 1
ATOM 614 N N . ALA A 1 85 ? 8.907 0.427 2.597 1.00 86.88 85 ALA A N 1
ATOM 615 C CA . ALA A 1 85 ? 7.935 -0.600 2.237 1.00 86.88 85 ALA A CA 1
ATOM 616 C C . ALA A 1 85 ? 7.910 -1.746 3.255 1.00 86.88 85 ALA A C 1
ATOM 618 O O . ALA A 1 85 ? 8.934 -2.138 3.807 1.00 86.88 85 ALA A O 1
ATOM 619 N N . ASP A 1 86 ? 6.728 -2.322 3.473 1.00 87.38 86 ASP A N 1
ATOM 620 C CA . ASP A 1 86 ? 6.567 -3.498 4.335 1.00 87.38 86 ASP A CA 1
ATOM 621 C C . ASP A 1 86 ? 7.083 -4.772 3.646 1.00 87.38 86 ASP A C 1
ATOM 623 O O . ASP A 1 86 ? 7.529 -5.708 4.305 1.00 87.38 86 ASP A O 1
ATOM 627 N N . ALA A 1 87 ? 7.043 -4.803 2.310 1.00 87.31 87 ALA A N 1
ATOM 628 C CA . ALA A 1 87 ? 7.699 -5.817 1.495 1.00 87.31 87 ALA A CA 1
ATOM 629 C C . ALA A 1 87 ? 8.048 -5.259 0.112 1.00 87.31 87 ALA A C 1
ATOM 631 O O . ALA A 1 87 ? 7.354 -4.391 -0.415 1.00 87.31 87 ALA A O 1
ATOM 632 N N . VAL A 1 88 ? 9.096 -5.798 -0.506 1.00 88.56 88 VAL A N 1
ATOM 633 C CA . VAL A 1 88 ? 9.499 -5.457 -1.874 1.00 88.56 88 VAL A CA 1
ATOM 634 C C . VAL A 1 88 ? 9.767 -6.751 -2.617 1.00 88.56 88 VAL A C 1
ATOM 636 O O . VAL A 1 88 ? 10.494 -7.612 -2.125 1.00 88.56 88 VAL A O 1
ATOM 639 N N . VAL A 1 89 ? 9.166 -6.899 -3.792 1.00 87.75 89 VAL A N 1
ATOM 640 C CA . VAL A 1 89 ? 9.316 -8.097 -4.615 1.00 87.75 89 VAL A CA 1
ATOM 641 C C . VAL A 1 89 ? 9.758 -7.706 -6.009 1.00 87.75 89 VAL A C 1
ATOM 643 O O . VAL A 1 89 ? 9.101 -6.912 -6.682 1.00 87.75 89 VAL A O 1
ATOM 646 N N . GLU A 1 90 ? 10.855 -8.303 -6.456 1.00 86.38 90 GLU A N 1
ATOM 647 C CA . GLU A 1 90 ? 11.296 -8.230 -7.843 1.00 86.38 90 GLU A CA 1
ATOM 648 C C . GLU A 1 90 ? 10.636 -9.355 -8.646 1.00 86.38 90 GLU A C 1
ATOM 650 O O . GLU A 1 90 ? 10.583 -10.510 -8.219 1.00 86.38 90 GLU A O 1
ATOM 655 N N . HIS A 1 91 ? 10.102 -9.017 -9.810 1.00 82.25 91 HIS A N 1
ATOM 656 C CA . HIS A 1 91 ? 9.404 -9.928 -10.699 1.00 82.25 91 HIS A CA 1
ATOM 657 C C . HIS A 1 91 ? 9.620 -9.545 -12.162 1.00 82.25 91 HIS A C 1
ATOM 659 O O . HIS A 1 91 ? 10.050 -8.444 -12.499 1.00 82.25 91 HIS A O 1
ATOM 665 N N . ASP A 1 92 ? 9.288 -10.471 -13.061 1.00 76.94 92 ASP A N 1
ATOM 666 C CA . ASP A 1 92 ? 9.274 -10.164 -14.486 1.00 76.94 92 ASP A CA 1
ATOM 667 C C . ASP A 1 92 ? 8.226 -9.064 -14.770 1.00 76.94 92 ASP A C 1
ATOM 669 O O . ASP A 1 92 ? 7.061 -9.222 -14.378 1.00 76.94 92 ASP A O 1
ATOM 673 N N . PRO A 1 93 ? 8.592 -7.950 -15.432 1.00 72.31 93 PRO A N 1
ATOM 674 C CA . PRO A 1 93 ? 7.662 -6.854 -15.712 1.00 72.31 93 PRO A CA 1
ATOM 675 C C . PRO A 1 93 ? 6.558 -7.249 -16.707 1.00 72.31 93 PRO A C 1
ATOM 677 O O . PRO A 1 93 ? 5.525 -6.586 -16.769 1.00 72.31 93 PRO A O 1
ATOM 680 N N . GLY A 1 94 ? 6.748 -8.330 -17.471 1.00 70.00 94 GLY A N 1
ATOM 681 C CA . GLY A 1 94 ? 5.744 -8.915 -18.358 1.00 70.00 94 GLY A CA 1
ATOM 682 C C . GLY A 1 94 ? 4.840 -9.949 -17.680 1.00 70.00 94 GLY A C 1
ATOM 683 O O . GLY A 1 94 ? 3.969 -10.523 -18.342 1.00 70.00 94 GLY A O 1
ATOM 684 N N . ALA A 1 95 ? 5.012 -10.208 -16.379 1.00 72.50 95 ALA A N 1
ATOM 685 C CA . ALA A 1 95 ? 4.194 -11.169 -15.658 1.00 72.50 95 ALA A CA 1
ATOM 686 C C . ALA A 1 95 ? 2.719 -10.734 -15.634 1.00 72.50 95 ALA A C 1
ATOM 688 O O . ALA A 1 95 ? 2.359 -9.665 -15.149 1.00 72.50 95 ALA A O 1
ATOM 689 N N . ALA A 1 96 ? 1.833 -11.616 -16.102 1.00 70.38 96 ALA A N 1
ATOM 690 C CA . ALA A 1 96 ? 0.386 -11.374 -16.114 1.00 70.38 96 ALA A CA 1
ATOM 691 C C . ALA A 1 96 ? -0.276 -11.482 -14.725 1.00 70.38 96 ALA A C 1
ATOM 693 O O . ALA A 1 96 ? -1.489 -11.312 -14.601 1.00 70.38 96 ALA A O 1
ATOM 694 N N . ARG A 1 97 ? 0.492 -11.828 -13.687 1.00 67.19 97 ARG A N 1
ATOM 695 C CA . ARG A 1 97 ? 0.026 -11.945 -12.303 1.00 67.19 97 ARG A CA 1
ATOM 696 C C . ARG A 1 97 ? 0.850 -11.035 -11.413 1.00 67.19 97 ARG A C 1
ATOM 698 O O . ARG A 1 97 ? 2.050 -10.891 -11.623 1.00 67.19 97 ARG A O 1
ATOM 705 N N . LEU A 1 98 ? 0.190 -10.483 -10.400 1.00 66.88 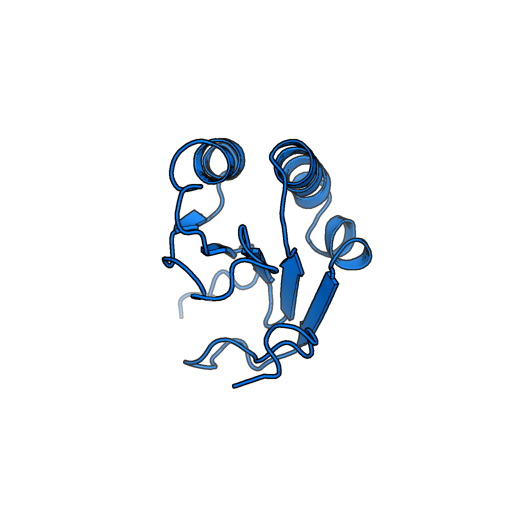98 LEU A N 1
ATOM 706 C CA . LEU A 1 98 ? 0.872 -9.765 -9.335 1.00 66.88 98 LEU A CA 1
ATOM 707 C C . LEU A 1 98 ? 1.851 -10.701 -8.606 1.00 66.88 98 LEU A C 1
ATOM 709 O O . LEU A 1 98 ? 1.502 -11.863 -8.364 1.00 66.88 98 LEU A O 1
ATOM 713 N N . PRO A 1 99 ? 3.056 -10.215 -8.262 1.00 73.19 99 PRO A N 1
ATOM 714 C CA . PRO A 1 99 ? 3.970 -10.950 -7.400 1.00 73.19 99 PRO A CA 1
ATOM 715 C C . PRO A 1 99 ? 3.326 -11.230 -6.039 1.00 73.19 99 PRO A C 1
ATOM 717 O O . PRO A 1 99 ? 2.626 -10.384 -5.483 1.00 73.19 99 PRO A O 1
ATOM 720 N N . GLY A 1 100 ? 3.586 -12.416 -5.490 1.00 70.62 100 GLY A N 1
ATOM 721 C CA . GLY A 1 100 ? 3.277 -12.701 -4.092 1.00 70.62 100 GLY A CA 1
ATOM 722 C C . GLY A 1 100 ? 4.302 -12.013 -3.196 1.00 70.62 100 GLY A C 1
ATOM 723 O O . GLY A 1 100 ? 5.500 -12.198 -3.399 1.00 70.62 100 GLY A O 1
ATOM 724 N N . ALA A 1 101 ? 3.840 -11.225 -2.227 1.00 67.31 101 ALA A N 1
ATOM 725 C CA . ALA A 1 101 ? 4.690 -10.716 -1.158 1.00 67.31 101 ALA A CA 1
ATOM 726 C C . ALA A 1 101 ? 4.710 -11.702 0.007 1.00 67.31 101 ALA A C 1
ATOM 728 O O . ALA A 1 101 ? 3.658 -12.213 0.392 1.00 67.31 101 ALA A O 1
ATOM 729 N N . ASP A 1 102 ? 5.881 -11.895 0.615 1.00 65.38 102 ASP A N 1
ATOM 730 C CA . ASP A 1 102 ? 6.014 -12.603 1.893 1.00 65.38 102 ASP A CA 1
ATOM 731 C C . ASP A 1 102 ? 5.580 -11.687 3.051 1.00 65.38 102 ASP A C 1
ATOM 733 O O . ASP A 1 102 ? 6.333 -11.367 3.964 1.00 65.38 102 ASP A O 1
ATOM 737 N N . LEU A 1 103 ? 4.349 -11.184 2.970 1.00 63.91 103 LEU A N 1
ATOM 738 C CA . LEU A 1 103 ? 3.697 -10.540 4.098 1.00 63.91 103 LEU A CA 1
ATOM 739 C C . LEU A 1 103 ? 3.050 -11.664 4.916 1.00 63.91 103 LEU A C 1
ATOM 741 O O . LEU A 1 103 ? 2.252 -12.415 4.352 1.00 63.91 103 LEU A O 1
ATOM 745 N N . PRO A 1 104 ? 3.346 -11.805 6.221 1.00 60.91 104 PRO A N 1
ATOM 746 C CA . PRO A 1 104 ? 2.849 -12.921 7.035 1.00 60.91 104 PRO A CA 1
ATOM 747 C C . PRO A 1 104 ? 1.317 -13.029 7.015 1.00 60.91 104 PRO A C 1
ATOM 749 O O . PRO A 1 104 ? 0.766 -14.126 7.033 1.00 60.91 104 PRO A O 1
ATOM 752 N N . GLU A 1 105 ? 0.639 -11.892 6.869 1.00 62.09 105 GLU A N 1
ATOM 753 C CA . GLU A 1 105 ? -0.816 -11.781 6.762 1.00 62.09 105 GLU A CA 1
ATOM 754 C C . GLU A 1 105 ? -1.373 -12.142 5.363 1.00 62.09 105 GLU A C 1
ATOM 756 O O . GLU A 1 105 ? -2.554 -12.450 5.239 1.00 62.09 105 GLU A O 1
ATOM 761 N N . LEU A 1 106 ? -0.550 -12.115 4.302 1.00 57.19 106 LEU A N 1
ATOM 762 C CA . LEU A 1 106 ? -0.911 -12.535 2.931 1.00 57.19 106 LEU A CA 1
ATOM 763 C C . LEU A 1 106 ? -0.423 -13.950 2.587 1.00 57.19 106 LEU A C 1
ATOM 765 O O . LEU A 1 106 ? -0.914 -14.544 1.631 1.00 57.19 106 LEU A O 1
ATOM 769 N N . SER A 1 107 ? 0.528 -14.490 3.355 1.00 52.53 107 SER A N 1
ATOM 770 C CA . SER A 1 107 ? 1.091 -15.835 3.167 1.00 52.53 107 SER A CA 1
ATOM 771 C C . SER A 1 107 ? 0.147 -16.943 3.676 1.00 52.53 107 SER A C 1
ATOM 773 O O . SER A 1 107 ? 0.344 -18.124 3.401 1.00 52.53 107 SER A O 1
ATOM 775 N N . ALA A 1 108 ? -0.926 -16.573 4.386 1.00 40.97 108 ALA A N 1
ATOM 776 C CA . ALA A 1 108 ? -1.987 -17.473 4.835 1.00 40.97 108 ALA A CA 1
ATOM 777 C C . ALA A 1 108 ? -3.104 -17.629 3.779 1.00 40.97 108 ALA A C 1
ATOM 779 O O . ALA A 1 108 ? -4.269 -17.328 4.047 1.00 40.97 108 ALA A O 1
ATOM 780 N N . GLY A 1 109 ? -2.733 -18.072 2.574 1.00 37.44 109 GLY A N 1
ATOM 781 C CA . GLY A 1 109 ? -3.650 -18.440 1.488 1.00 37.44 109 GLY A CA 1
ATOM 782 C C . GLY A 1 109 ? -3.505 -19.899 1.090 1.00 37.44 109 GLY A C 1
ATOM 783 O O . GLY A 1 109 ? -2.409 -20.251 0.605 1.00 37.44 109 GLY A O 1
#

Foldseek 3Di:
DPPPCLQAKAKEWEAAPCCPQLQVLLVVPPHHYYDPYHPPQQQFPRWMWIDHNQKIFIAGPQDSVNSNVVVVLCVVNPVSCRVVGPFMDGGDPPDPDDDDTPPVSRVPD

Radius of gyration: 13.21 Å; chains: 1; bounding box: 28×33×40 Å

pLDDT: mean 75.78, std 13.15, range [37.44, 90.88]